Protein AF-A0A7J8G5M9-F1 (afdb_monomer_lite)

Foldseek 3Di:
DPDDDQVVQDWDWDFDDDPDDTPTDTDGDGDDDDDVPPPDDPPPPDPCPVVVVVVVVVVCCVVVVVVVVVVVVVVVVVVVVVPPDDPPPDDDPDDPPPPDDDDDDDD

Sequence (107 aa):
MTGLRRDDQDVYWCGISKRGTDLGVPIKVSVDPESLLSRTTVSHRNMSSGSHIRTHYVLLVFVKVPILLILVGAILWLKESRSVPRADLEPPIHTNSSSDLTRDTIP

Organism: Rousettus aegyptiacus (NCBI:txid9407)

Secondary structure (DSSP, 8-state):
-----GGG-SEEEE----SS----EEEE-------TT----------HHHHHHHHHHHHHHHHHHHHHHHHHHHHHHHHHHHTS-----------------------

InterPro domains:
  IPR013783 Immunoglobulin-like fold [G3DSA:2.60.40.10] (1-45)

pLDDT: mean 74.45, std 17.87, range [39.88, 96.31]

Structure (mmCIF, N/CA/C/O backbone):
data_AF-A0A7J8G5M9-F1
#
_entry.id   AF-A0A7J8G5M9-F1
#
loop_
_atom_site.group_PDB
_atom_site.id
_atom_site.type_symbol
_atom_site.label_atom_id
_atom_site.label_alt_id
_atom_site.label_comp_id
_atom_site.label_asym_id
_atom_site.labe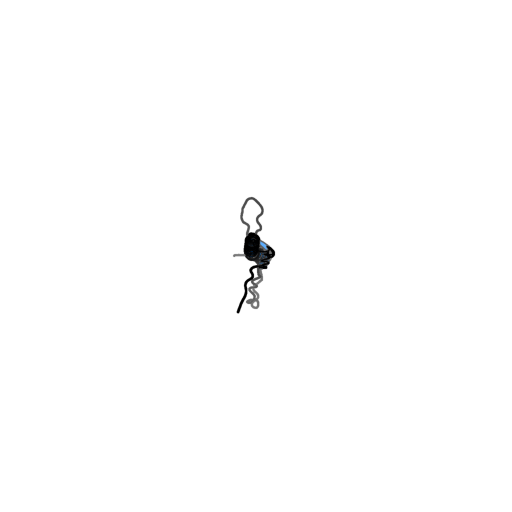l_entity_id
_atom_site.label_seq_id
_atom_site.pdbx_PDB_ins_code
_atom_site.Cartn_x
_atom_site.Cartn_y
_atom_site.Cartn_z
_atom_site.occupancy
_atom_site.B_iso_or_equiv
_atom_site.auth_seq_id
_atom_site.auth_comp_id
_atom_site.auth_asym_id
_atom_site.auth_atom_id
_atom_site.pdbx_PDB_model_num
ATOM 1 N N . MET A 1 1 ? 15.284 -14.351 -21.451 1.00 60.25 1 MET A N 1
ATOM 2 C CA . MET A 1 1 ? 16.191 -13.190 -21.335 1.00 60.25 1 MET A CA 1
ATOM 3 C C . MET A 1 1 ? 17.423 -13.495 -22.155 1.00 60.25 1 MET A C 1
ATOM 5 O O . MET A 1 1 ? 18.172 -14.387 -21.790 1.00 60.25 1 MET A O 1
ATOM 9 N N . THR A 1 2 ? 17.577 -12.843 -23.299 1.00 75.31 2 THR A N 1
ATOM 10 C CA . THR A 1 2 ? 18.702 -13.069 -24.213 1.00 75.31 2 THR A CA 1
ATOM 11 C C . THR A 1 2 ? 19.394 -11.738 -24.447 1.00 75.31 2 THR A C 1
ATOM 13 O O . THR A 1 2 ? 18.715 -10.759 -24.736 1.00 75.31 2 THR A O 1
ATOM 16 N N . GLY A 1 3 ? 20.720 -11.703 -24.319 1.00 84.19 3 GLY A N 1
ATOM 17 C CA . GLY A 1 3 ? 21.511 -10.514 -24.637 1.00 84.19 3 GLY A CA 1
ATOM 18 C C . GLY A 1 3 ? 21.488 -9.395 -23.593 1.00 84.19 3 GLY A C 1
ATOM 19 O O . GLY A 1 3 ? 21.729 -8.259 -23.977 1.00 84.19 3 GLY A O 1
ATOM 20 N N . LEU A 1 4 ? 21.230 -9.696 -22.312 1.00 87.88 4 LEU A N 1
ATOM 21 C CA . LEU A 1 4 ? 21.405 -8.712 -21.237 1.00 87.88 4 LEU A CA 1
ATOM 22 C C . LEU A 1 4 ? 22.860 -8.237 -21.199 1.00 87.88 4 LEU A C 1
ATOM 24 O O . LEU A 1 4 ? 23.793 -9.039 -21.100 1.00 87.88 4 LEU A O 1
ATOM 28 N N . ARG A 1 5 ? 23.037 -6.926 -21.286 1.00 92.00 5 ARG A N 1
ATOM 29 C CA . ARG A 1 5 ? 24.316 -6.230 -21.213 1.00 92.00 5 ARG A CA 1
ATOM 30 C C . ARG A 1 5 ? 24.454 -5.544 -19.866 1.00 92.00 5 ARG A C 1
ATOM 32 O O . ARG A 1 5 ? 23.478 -5.297 -19.167 1.00 92.00 5 ARG A O 1
ATOM 39 N N . ARG A 1 6 ? 25.693 -5.203 -19.507 1.00 89.88 6 ARG A N 1
ATOM 40 C CA . ARG A 1 6 ? 25.974 -4.472 -18.266 1.00 89.88 6 ARG A CA 1
ATOM 41 C C . ARG A 1 6 ? 25.226 -3.137 -18.203 1.00 89.88 6 ARG A C 1
ATOM 43 O O . ARG A 1 6 ? 24.780 -2.761 -17.130 1.00 89.88 6 ARG A O 1
ATOM 50 N N . ASP A 1 7 ? 25.039 -2.485 -19.347 1.00 92.44 7 ASP A N 1
ATOM 51 C CA . ASP A 1 7 ? 24.331 -1.204 -19.452 1.00 92.44 7 ASP A CA 1
ATOM 52 C C . ASP A 1 7 ? 22.812 -1.332 -19.256 1.00 92.44 7 ASP A C 1
ATOM 54 O O . ASP A 1 7 ? 22.144 -0.336 -19.009 1.00 92.44 7 ASP A O 1
ATOM 58 N N . ASP A 1 8 ? 22.266 -2.553 -19.293 1.00 92.44 8 ASP A N 1
ATOM 59 C CA . ASP A 1 8 ? 20.858 -2.803 -18.967 1.00 92.44 8 ASP A CA 1
ATOM 60 C C . ASP A 1 8 ? 20.613 -2.823 -17.443 1.00 92.44 8 ASP A C 1
ATOM 62 O O . ASP A 1 8 ? 19.472 -2.989 -17.004 1.00 92.44 8 ASP A O 1
ATOM 66 N N . GLN A 1 9 ? 21.666 -2.691 -16.620 1.00 94.12 9 GLN A N 1
ATOM 67 C CA . GLN A 1 9 ? 21.582 -2.583 -15.162 1.00 94.12 9 GLN A CA 1
ATOM 68 C C . GLN A 1 9 ? 20.967 -1.237 -14.759 1.00 94.12 9 GLN A C 1
ATOM 70 O O . GLN A 1 9 ? 21.660 -0.227 -14.667 1.00 94.12 9 GLN A O 1
ATOM 75 N N . ASP A 1 10 ? 19.674 -1.248 -14.443 1.00 94.25 10 ASP A N 1
ATOM 76 C CA . ASP A 1 10 ? 18.967 -0.074 -13.932 1.00 94.25 10 ASP A CA 1
ATOM 77 C C . ASP A 1 10 ? 17.721 -0.465 -13.106 1.00 94.25 10 ASP A C 1
ATOM 79 O O . ASP A 1 10 ? 17.445 -1.643 -12.841 1.00 94.25 10 ASP A O 1
ATOM 83 N N . VAL A 1 11 ? 16.962 0.535 -12.661 1.00 93.62 11 VAL A N 1
ATOM 84 C CA . VAL A 1 11 ? 15.651 0.394 -12.034 1.00 93.62 11 VAL A CA 1
ATOM 85 C C . VAL A 1 11 ? 14.561 0.461 -13.101 1.00 93.62 11 VAL A C 1
ATOM 87 O O . VAL A 1 11 ? 14.251 1.517 -13.648 1.00 93.62 11 VAL A O 1
ATOM 90 N N . TYR A 1 12 ? 13.918 -0.677 -13.336 1.00 91.62 12 TYR A N 1
ATOM 91 C CA . TYR A 1 12 ? 12.760 -0.786 -14.214 1.00 91.62 12 TYR A CA 1
ATOM 92 C C . TYR A 1 12 ? 11.471 -0.569 -13.435 1.00 91.62 12 TYR A C 1
ATOM 94 O O . TYR A 1 12 ? 11.409 -0.796 -12.229 1.00 91.62 12 TYR A O 1
ATOM 102 N N . TRP A 1 13 ? 10.416 -0.178 -14.139 1.00 91.94 13 TRP A N 1
ATOM 103 C CA . TRP A 1 13 ? 9.104 0.032 -13.544 1.00 91.94 13 TRP A CA 1
ATOM 104 C C . TRP A 1 13 ? 8.093 -0.896 -14.195 1.00 91.94 13 TRP A C 1
ATOM 106 O O . TRP A 1 13 ? 7.888 -0.852 -15.407 1.00 91.94 13 TRP A O 1
ATOM 116 N N . CYS A 1 14 ? 7.435 -1.727 -13.387 1.00 87.88 14 CYS A N 1
ATOM 117 C CA . CYS A 1 14 ? 6.211 -2.378 -13.834 1.00 87.88 14 CYS A CA 1
ATOM 118 C C . CYS A 1 14 ? 5.080 -1.351 -13.740 1.00 87.88 14 CYS A C 1
ATOM 120 O O . CYS A 1 14 ? 4.717 -0.944 -12.633 1.00 87.88 14 CYS A O 1
ATOM 122 N N . GLY A 1 15 ? 4.592 -0.898 -14.895 1.00 87.38 15 GLY A N 1
ATOM 123 C CA . GLY A 1 15 ? 3.513 0.078 -15.000 1.00 87.38 15 GLY A CA 1
ATOM 124 C C . GLY A 1 15 ? 2.200 -0.546 -15.474 1.00 87.38 15 GLY A C 1
ATOM 125 O O . GLY A 1 15 ? 2.197 -1.466 -16.292 1.00 87.38 15 GLY A O 1
ATOM 126 N N . ILE A 1 16 ? 1.076 -0.020 -14.991 1.00 87.31 16 ILE A N 1
ATOM 127 C CA . ILE A 1 16 ? -0.273 -0.335 -15.467 1.00 87.31 16 ILE A CA 1
ATOM 128 C C . ILE A 1 16 ? -0.787 0.866 -16.255 1.00 87.31 16 ILE A C 1
ATOM 130 O O . ILE A 1 16 ? -0.915 1.969 -15.722 1.00 87.31 16 ILE A O 1
ATOM 134 N N . SER A 1 17 ? -1.142 0.644 -17.521 1.00 90.00 17 SER A N 1
ATOM 135 C CA . SER A 1 17 ? -1.759 1.688 -18.338 1.00 90.00 17 SER A CA 1
ATOM 136 C C . SER A 1 17 ? -3.154 2.014 -17.804 1.00 90.00 17 SER A C 1
ATOM 138 O O . SER A 1 17 ? -4.076 1.200 -17.882 1.00 90.00 17 SER A O 1
ATOM 140 N N . LYS A 1 18 ? -3.304 3.203 -17.221 1.00 88.56 18 LYS A N 1
ATOM 141 C CA . LYS A 1 18 ? -4.568 3.715 -16.687 1.00 88.56 18 LYS A CA 1
ATOM 142 C C . LYS A 1 18 ? -4.583 5.239 -16.743 1.00 88.56 18 LYS A C 1
ATOM 144 O O . LYS A 1 18 ? -3.537 5.881 -16.797 1.00 88.56 18 LYS A O 1
ATOM 149 N N . ARG A 1 19 ? -5.777 5.834 -16.693 1.00 88.75 19 ARG A N 1
ATOM 150 C CA . ARG A 1 19 ? -5.908 7.285 -16.494 1.00 88.75 19 ARG A CA 1
ATOM 151 C C . ARG A 1 19 ? -5.568 7.634 -15.040 1.00 88.75 19 ARG A C 1
ATOM 153 O O . ARG A 1 19 ? -6.120 7.028 -14.126 1.00 88.75 19 ARG A O 1
ATOM 160 N N . GLY A 1 20 ? -4.695 8.621 -14.841 1.00 85.88 20 GLY A N 1
ATOM 161 C CA . GLY A 1 20 ? -4.235 9.073 -13.521 1.00 85.88 20 GLY A CA 1
ATOM 162 C C . GLY A 1 20 ? -2.890 8.474 -13.096 1.00 85.88 20 GLY A C 1
ATOM 163 O O . GLY A 1 20 ? -2.249 7.760 -13.861 1.00 85.88 20 GLY A O 1
ATOM 164 N N . THR A 1 21 ? -2.448 8.787 -11.876 1.00 85.44 21 THR A N 1
ATOM 165 C CA . THR A 1 21 ? -1.119 8.393 -11.385 1.00 85.44 21 THR A CA 1
ATOM 166 C C . THR A 1 21 ? -1.016 6.883 -11.197 1.00 85.44 21 THR A C 1
ATOM 168 O O . THR A 1 21 ? -1.775 6.269 -10.435 1.00 85.44 21 THR A O 1
ATOM 171 N N . ASP A 1 22 ? -0.043 6.275 -11.868 1.00 86.06 22 ASP A N 1
ATOM 172 C CA . ASP A 1 22 ? 0.427 4.946 -11.525 1.00 86.06 22 ASP A CA 1
ATOM 173 C C . ASP A 1 22 ? 1.570 5.047 -10.519 1.00 86.06 22 ASP A C 1
ATOM 175 O O . ASP A 1 22 ? 2.514 5.807 -10.711 1.00 86.06 22 ASP A O 1
ATOM 179 N N . LEU A 1 23 ? 1.451 4.306 -9.420 1.00 83.75 23 LEU A N 1
ATOM 180 C CA . LEU A 1 23 ? 2.490 4.279 -8.395 1.00 83.75 23 LEU A CA 1
ATOM 181 C C . LEU A 1 23 ? 3.651 3.371 -8.808 1.00 83.75 23 LEU A C 1
ATOM 183 O O . LEU A 1 23 ? 4.725 3.490 -8.222 1.00 83.75 23 LEU A O 1
ATOM 187 N N . GLY A 1 24 ? 3.438 2.515 -9.818 1.00 84.69 24 GLY A N 1
ATOM 188 C CA . GLY A 1 24 ? 4.424 1.581 -10.341 1.00 84.69 24 GLY A CA 1
ATOM 189 C C . GLY A 1 24 ? 4.992 0.644 -9.271 1.00 84.69 24 GLY A C 1
ATOM 190 O O . GLY A 1 24 ? 4.733 0.764 -8.072 1.00 84.69 24 GLY A O 1
ATOM 191 N N . VAL A 1 25 ? 5.797 -0.321 -9.697 1.00 86.88 25 VAL A N 1
ATOM 192 C CA . VAL A 1 25 ? 6.684 -1.049 -8.780 1.00 86.88 25 VAL A CA 1
ATOM 193 C C . VAL A 1 25 ? 8.105 -0.944 -9.321 1.00 86.88 25 VAL A C 1
ATOM 195 O O . VAL A 1 25 ? 8.338 -1.427 -10.433 1.00 86.88 25 VAL A O 1
ATOM 198 N N . PRO A 1 26 ? 9.044 -0.322 -8.578 1.00 89.12 26 PRO A N 1
ATOM 199 C CA . PRO A 1 26 ? 10.437 -0.266 -8.989 1.00 89.12 26 PRO A CA 1
ATOM 200 C C . PRO A 1 26 ? 11.091 -1.637 -8.804 1.00 89.12 26 PRO A C 1
ATOM 202 O O . PRO A 1 26 ? 11.009 -2.249 -7.737 1.00 89.12 26 PRO A O 1
ATOM 205 N N . ILE A 1 27 ? 11.773 -2.104 -9.842 1.00 88.62 27 ILE A N 1
ATOM 206 C CA . ILE A 1 27 ? 12.475 -3.383 -9.905 1.00 88.62 27 ILE A CA 1
ATOM 207 C C . ILE A 1 27 ? 13.934 -3.071 -10.212 1.00 88.62 27 ILE A C 1
ATOM 209 O O . ILE A 1 27 ? 14.275 -2.665 -11.320 1.00 88.62 27 ILE A O 1
ATOM 213 N N . LYS A 1 28 ? 14.807 -3.253 -9.220 1.00 92.50 28 LYS A N 1
ATOM 214 C CA . LYS A 1 28 ? 16.247 -3.075 -9.408 1.00 92.50 28 LYS A CA 1
ATOM 215 C C . LYS A 1 28 ? 16.825 -4.303 -10.105 1.00 92.50 28 LYS A C 1
ATOM 217 O O . LYS A 1 28 ? 16.869 -5.377 -9.508 1.00 92.50 28 LYS A O 1
ATOM 222 N N . VAL A 1 29 ? 17.292 -4.133 -11.335 1.00 90.06 29 VAL A N 1
ATOM 223 C CA . VAL A 1 29 ? 17.982 -5.176 -12.098 1.00 90.06 29 VAL A CA 1
ATOM 224 C C . VAL A 1 29 ? 19.483 -5.052 -11.837 1.00 90.06 29 VAL A C 1
ATOM 226 O O . VAL A 1 29 ? 20.030 -3.955 -11.905 1.00 90.06 29 VAL A O 1
ATOM 229 N N . SER A 1 30 ? 20.161 -6.157 -11.511 1.00 91.00 30 SER A N 1
ATOM 230 C CA . SER A 1 30 ? 21.627 -6.231 -11.554 1.00 91.00 30 SER A CA 1
ATOM 231 C C . SER A 1 30 ? 22.061 -7.204 -12.640 1.00 91.00 30 SER A C 1
ATOM 233 O O . SER A 1 30 ? 21.452 -8.257 -12.820 1.00 91.00 30 SER A O 1
ATOM 235 N N . VAL A 1 31 ? 23.098 -6.824 -13.383 1.00 89.94 31 VAL A N 1
ATOM 236 C CA . VAL A 1 31 ? 23.727 -7.675 -14.389 1.00 89.94 31 VAL A CA 1
ATOM 237 C C . VAL A 1 31 ? 25.163 -7.869 -13.947 1.00 89.94 31 VAL A C 1
ATOM 239 O O . VAL A 1 31 ? 26.025 -7.018 -14.169 1.00 89.94 31 VAL A O 1
ATOM 242 N N . ASP A 1 32 ? 25.394 -8.976 -13.257 1.00 85.88 32 ASP A N 1
ATOM 243 C CA . ASP A 1 32 ? 26.709 -9.342 -12.760 1.00 85.88 32 ASP A CA 1
ATOM 244 C C . ASP A 1 32 ? 27.323 -10.384 -13.709 1.00 85.88 32 ASP A C 1
ATOM 246 O O . ASP A 1 32 ? 26.643 -11.348 -14.076 1.00 85.88 32 ASP A O 1
ATOM 250 N N . PRO A 1 33 ? 28.582 -10.207 -14.152 1.00 79.62 33 PRO A N 1
ATOM 251 C CA . PRO A 1 33 ? 29.268 -11.248 -14.902 1.00 79.62 33 PRO A CA 1
ATOM 252 C C . PRO A 1 33 ? 29.400 -12.486 -14.014 1.00 79.62 33 PRO A C 1
ATOM 254 O O . PRO A 1 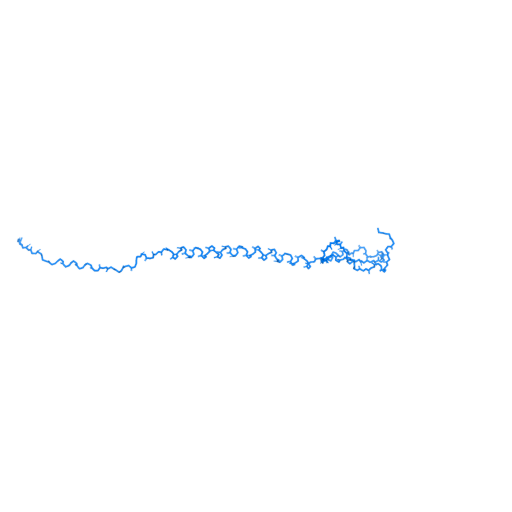33 ? 29.665 -12.374 -12.814 1.00 79.62 33 PRO A O 1
ATOM 257 N N . GLU A 1 34 ? 29.221 -13.669 -14.596 1.00 72.00 34 GLU A N 1
ATOM 258 C CA . GLU A 1 34 ? 29.317 -14.916 -13.847 1.00 72.00 34 GLU A CA 1
ATOM 259 C C . GLU A 1 34 ? 30.763 -15.119 -13.367 1.00 72.00 34 GLU A C 1
ATOM 261 O O . GLU A 1 34 ? 31.650 -15.533 -14.111 1.00 72.00 34 GLU A O 1
ATOM 266 N N . SER A 1 35 ? 31.020 -14.774 -12.106 1.00 65.25 35 SER A N 1
ATOM 267 C CA . SER A 1 35 ? 32.223 -15.190 -11.397 1.00 65.25 35 SER A CA 1
ATOM 268 C C . SER A 1 35 ? 31.960 -16.588 -10.844 1.00 65.25 35 SER A C 1
ATOM 270 O O . SER A 1 35 ? 30.961 -16.808 -10.152 1.00 65.25 35 SER A O 1
ATOM 272 N N . LEU A 1 36 ? 32.870 -17.532 -11.100 1.00 61.78 36 LEU A N 1
ATOM 273 C CA . LEU A 1 36 ? 32.778 -18.922 -10.625 1.00 61.78 36 LEU A CA 1
ATOM 274 C C . LEU A 1 36 ? 32.674 -19.050 -9.085 1.00 61.78 36 LEU A C 1
ATOM 276 O O . LEU A 1 36 ? 32.434 -20.140 -8.573 1.00 61.78 36 LEU A O 1
ATOM 280 N N . LEU A 1 37 ? 32.826 -17.945 -8.344 1.00 60.69 37 LEU A N 1
ATOM 281 C CA . LEU A 1 37 ? 32.780 -17.870 -6.882 1.00 60.69 37 LEU A CA 1
ATOM 282 C C . LEU A 1 37 ? 31.507 -17.200 -6.329 1.00 60.69 37 LEU A C 1
ATOM 284 O O . LEU A 1 37 ? 31.276 -17.239 -5.124 1.00 60.69 37 LEU A O 1
ATOM 288 N N . SER A 1 38 ? 30.657 -16.600 -7.169 1.00 56.00 38 SER A N 1
ATOM 289 C CA . SER A 1 38 ? 29.546 -15.734 -6.721 1.00 56.00 38 SER A CA 1
ATOM 290 C C . SER A 1 38 ? 28.201 -16.448 -6.554 1.00 56.00 38 SER A C 1
ATOM 292 O O . SER A 1 38 ? 27.179 -15.800 -6.329 1.00 56.00 38 SER A O 1
ATOM 294 N N . ARG A 1 39 ? 28.173 -17.786 -6.613 1.00 51.34 39 ARG A N 1
ATOM 295 C CA . ARG A 1 39 ? 26.954 -18.603 -6.464 1.00 51.34 39 ARG A CA 1
ATOM 296 C C . ARG A 1 39 ? 26.450 -18.663 -5.019 1.00 51.34 39 ARG A C 1
ATOM 298 O O . ARG A 1 39 ? 26.123 -19.727 -4.517 1.00 51.34 39 ARG A O 1
ATOM 305 N N . THR A 1 40 ? 26.390 -17.548 -4.308 1.00 55.97 40 THR A N 1
ATOM 306 C CA . THR A 1 40 ? 25.597 -17.410 -3.085 1.00 55.97 40 THR A CA 1
ATOM 307 C C . THR A 1 40 ? 25.408 -15.928 -2.831 1.00 55.97 40 THR A C 1
ATOM 309 O O . THR A 1 40 ? 26.319 -15.270 -2.348 1.00 55.97 40 THR A O 1
ATOM 312 N N . THR A 1 41 ? 24.243 -15.395 -3.181 1.00 53.69 41 THR A N 1
ATOM 313 C CA . THR A 1 41 ? 23.500 -14.391 -2.397 1.00 53.69 41 THR A CA 1
ATOM 314 C C . THR A 1 41 ? 22.310 -13.923 -3.226 1.00 53.69 41 THR A C 1
ATOM 316 O O . THR A 1 41 ? 22.307 -12.861 -3.843 1.00 53.69 41 THR A O 1
ATOM 319 N N . VAL A 1 42 ? 21.242 -14.724 -3.213 1.00 58.00 42 VAL A N 1
ATOM 320 C CA . VAL A 1 42 ? 19.907 -14.207 -3.523 1.00 58.00 42 VAL A CA 1
ATOM 321 C C . VAL A 1 42 ? 19.549 -13.256 -2.383 1.00 58.00 42 VAL A C 1
ATOM 323 O O . VAL A 1 42 ? 19.041 -13.666 -1.342 1.00 58.00 42 VAL A O 1
ATOM 326 N N . SER A 1 43 ? 19.886 -11.977 -2.539 1.00 54.28 43 SER A N 1
ATOM 327 C CA . SER A 1 43 ? 19.423 -10.945 -1.618 1.00 54.28 43 SER A CA 1
ATOM 328 C C . SER A 1 43 ? 17.968 -10.621 -1.956 1.00 54.28 43 SER A C 1
ATOM 330 O O . SER A 1 43 ? 17.671 -9.757 -2.778 1.00 54.28 43 SER A O 1
ATOM 332 N N . HIS A 1 44 ? 17.043 -11.343 -1.317 1.00 53.66 44 HIS A N 1
ATOM 333 C CA . HIS A 1 44 ? 15.663 -10.893 -1.145 1.00 53.66 44 HIS A CA 1
ATOM 334 C C . HIS A 1 44 ? 15.709 -9.562 -0.383 1.00 53.66 44 HIS A C 1
ATOM 336 O O . HIS A 1 44 ? 15.689 -9.520 0.845 1.00 53.66 44 HIS A O 1
ATOM 342 N N . ARG A 1 45 ? 15.856 -8.446 -1.103 1.00 53.09 45 ARG A N 1
ATOM 343 C CA . ARG A 1 45 ? 15.736 -7.120 -0.504 1.00 53.09 45 ARG A CA 1
ATOM 344 C C . ARG A 1 45 ? 14.257 -6.855 -0.275 1.00 53.09 45 ARG A C 1
ATOM 346 O O . ARG A 1 45 ? 13.503 -6.597 -1.207 1.00 53.09 45 ARG A O 1
ATOM 353 N N . ASN A 1 46 ? 13.870 -6.980 0.988 1.00 57.62 46 ASN A N 1
ATOM 354 C CA . ASN A 1 46 ? 12.544 -6.719 1.520 1.00 57.62 46 ASN A CA 1
ATOM 355 C C . ASN A 1 46 ? 11.922 -5.435 0.938 1.00 57.62 46 ASN A C 1
ATOM 357 O O . ASN A 1 46 ? 12.321 -4.324 1.288 1.00 57.62 46 ASN A O 1
ATOM 361 N N . MET A 1 47 ? 10.866 -5.588 0.133 1.00 49.88 47 MET A N 1
ATOM 362 C CA . MET A 1 47 ? 9.869 -4.548 -0.162 1.00 49.88 47 MET A CA 1
ATOM 363 C C . MET A 1 47 ? 9.046 -4.251 1.105 1.00 49.88 47 MET A C 1
ATOM 365 O O . MET A 1 47 ? 7.863 -4.571 1.191 1.00 49.88 47 MET A O 1
ATOM 369 N N . SER A 1 48 ? 9.673 -3.700 2.147 1.00 57.62 48 SER A N 1
ATOM 370 C CA . SER A 1 48 ? 9.017 -3.550 3.453 1.00 57.62 48 SER A CA 1
ATOM 371 C C . SER A 1 48 ? 8.258 -2.222 3.598 1.00 57.62 48 SER A C 1
ATOM 373 O O . SER A 1 48 ? 7.221 -2.191 4.258 1.00 57.62 48 SER A O 1
ATOM 375 N N . SER A 1 49 ? 8.658 -1.146 2.904 1.00 57.75 49 SER A N 1
ATOM 376 C CA . SER A 1 49 ? 8.033 0.180 3.081 1.00 57.75 49 SER A CA 1
ATOM 377 C C . SER A 1 49 ? 6.537 0.226 2.743 1.00 57.75 49 SER A C 1
ATOM 379 O O . SER A 1 49 ? 5.763 0.814 3.495 1.00 57.75 49 SER A O 1
ATOM 381 N N . GLY A 1 50 ? 6.091 -0.436 1.668 1.00 57.88 50 GLY A N 1
ATOM 382 C CA . GLY A 1 50 ? 4.660 -0.517 1.337 1.00 57.88 50 GLY A CA 1
ATOM 383 C C . GLY A 1 50 ? 3.866 -1.429 2.284 1.00 57.88 50 GLY A C 1
ATOM 384 O O . GLY A 1 50 ? 2.695 -1.168 2.570 1.00 57.88 50 GLY A O 1
ATOM 385 N N . SER A 1 51 ? 4.518 -2.474 2.804 1.00 63.56 51 SER A N 1
ATOM 386 C CA . SER A 1 51 ? 3.930 -3.424 3.754 1.00 63.56 51 SER A CA 1
ATOM 387 C C . SER A 1 51 ? 3.676 -2.778 5.118 1.00 63.56 51 SER A C 1
ATOM 389 O O . SER A 1 51 ? 2.577 -2.900 5.664 1.00 63.56 51 SER A O 1
ATOM 391 N N . HIS A 1 52 ? 4.642 -2.016 5.644 1.00 68.75 52 HIS A N 1
ATOM 392 C CA . HIS A 1 52 ? 4.513 -1.380 6.957 1.00 68.75 52 HIS A CA 1
ATOM 393 C C . HIS A 1 52 ? 3.394 -0.341 6.998 1.00 68.75 52 HIS A C 1
ATOM 395 O O . HIS A 1 52 ? 2.641 -0.309 7.966 1.00 68.75 52 HIS A O 1
ATOM 401 N N . ILE A 1 53 ? 3.223 0.445 5.931 1.00 73.06 53 ILE A N 1
ATOM 402 C CA . ILE A 1 53 ? 2.143 1.434 5.834 1.00 73.06 53 ILE A CA 1
ATOM 403 C C . ILE A 1 53 ? 0.774 0.744 5.860 1.00 73.06 53 ILE A C 1
ATOM 405 O O . ILE A 1 53 ? -0.073 1.085 6.684 1.00 73.06 53 ILE A O 1
ATOM 409 N N . ARG A 1 54 ? 0.554 -0.268 5.008 1.00 77.31 54 ARG A N 1
ATOM 410 C CA . ARG A 1 54 ? -0.729 -0.993 4.957 1.00 77.31 54 ARG A CA 1
ATOM 411 C C . ARG A 1 54 ? -1.038 -1.703 6.272 1.00 77.31 54 ARG A C 1
ATOM 413 O O . ARG A 1 54 ? -2.152 -1.591 6.773 1.00 77.31 54 ARG A O 1
ATOM 420 N N . THR A 1 55 ? -0.045 -2.377 6.845 1.00 83.31 55 THR A N 1
ATOM 421 C CA . THR A 1 55 ? -0.193 -3.097 8.117 1.00 83.31 55 THR A CA 1
ATOM 422 C C . THR A 1 55 ? -0.518 -2.137 9.260 1.00 83.31 55 THR A C 1
ATOM 424 O O . THR A 1 55 ? -1.416 -2.414 10.052 1.00 83.31 55 THR A O 1
ATOM 427 N N . HIS A 1 56 ? 0.140 -0.973 9.304 1.00 83.19 56 HIS A N 1
ATOM 428 C CA . HIS A 1 56 ? -0.130 0.063 10.296 1.00 83.19 56 HIS A CA 1
ATOM 429 C C . HIS A 1 56 ? -1.575 0.573 10.208 1.00 83.19 56 HIS A C 1
ATOM 431 O O . HIS A 1 56 ? -2.263 0.614 11.222 1.00 83.19 56 HIS A O 1
ATOM 437 N N . TYR A 1 57 ? -2.085 0.884 9.009 1.00 88.25 57 TYR A N 1
ATOM 438 C CA . TYR A 1 57 ? -3.478 1.324 8.849 1.00 88.25 57 TYR A CA 1
ATOM 439 C C . TYR A 1 57 ? -4.502 0.243 9.224 1.00 88.25 57 TYR A C 1
ATOM 441 O O . TYR A 1 57 ? -5.489 0.559 9.887 1.00 88.25 57 TYR A O 1
ATOM 449 N N . VAL A 1 58 ? -4.273 -1.024 8.856 1.00 88.12 58 VAL A N 1
ATOM 450 C CA . VAL A 1 58 ? -5.168 -2.135 9.232 1.00 88.12 58 VAL A CA 1
ATOM 451 C C . VAL A 1 58 ? -5.209 -2.314 10.752 1.00 88.12 58 VAL A C 1
ATOM 453 O O . VAL A 1 58 ? -6.295 -2.401 11.325 1.00 88.12 58 VAL A O 1
ATOM 456 N N . LEU A 1 59 ? -4.048 -2.293 11.415 1.00 89.31 59 LEU A N 1
ATOM 457 C CA . LEU A 1 59 ? -3.959 -2.344 12.877 1.00 89.31 59 LEU A CA 1
ATOM 458 C C . LEU A 1 59 ? -4.659 -1.148 13.529 1.00 89.31 59 LEU A C 1
ATOM 460 O O . LEU A 1 59 ? -5.415 -1.335 14.476 1.00 89.31 59 LEU A O 1
ATOM 464 N N . LEU A 1 60 ? -4.470 0.068 13.007 1.00 90.31 60 LEU A N 1
ATOM 465 C CA . LEU A 1 60 ? -5.139 1.261 13.528 1.00 90.31 60 LEU A CA 1
ATOM 466 C C . LEU A 1 60 ? -6.664 1.152 13.443 1.00 90.31 60 LEU A C 1
ATOM 468 O O . LEU A 1 60 ? -7.341 1.508 14.404 1.00 90.31 60 LEU A O 1
ATOM 472 N N . VAL A 1 61 ? -7.218 0.645 12.338 1.00 92.62 61 VAL A N 1
ATOM 473 C CA . VAL A 1 61 ? -8.668 0.423 12.212 1.00 92.62 61 VAL A CA 1
ATOM 474 C C . VAL A 1 61 ? -9.133 -0.647 13.201 1.00 92.62 61 VAL A C 1
ATOM 476 O O . VAL A 1 61 ? -10.095 -0.418 13.936 1.00 92.62 61 VAL A O 1
ATOM 479 N N . PHE A 1 62 ? -8.421 -1.777 13.277 1.00 94.00 62 PHE A N 1
ATOM 480 C CA . PHE A 1 62 ? -8.768 -2.880 14.174 1.00 94.00 62 PHE A CA 1
ATOM 481 C C . PHE A 1 62 ? -8.647 -2.513 15.655 1.00 94.00 62 PHE A C 1
ATOM 483 O O . PHE A 1 62 ? -9.384 -3.046 16.466 1.00 94.00 62 PHE A O 1
ATOM 490 N N . VAL A 1 63 ? -7.759 -1.592 16.027 1.00 94.56 63 VAL A N 1
ATOM 491 C CA . VAL A 1 63 ? -7.639 -1.098 17.407 1.00 94.56 63 VAL A CA 1
ATOM 492 C C . VAL A 1 63 ? -8.675 -0.011 17.685 1.00 94.56 63 VAL A C 1
ATOM 494 O O . VAL A 1 63 ? -9.323 -0.010 18.729 1.00 94.56 63 VAL A O 1
ATOM 497 N N . LYS A 1 64 ? -8.872 0.924 16.751 1.00 94.62 64 LYS A N 1
ATOM 498 C CA . LYS A 1 64 ? -9.715 2.099 16.988 1.00 94.62 64 LYS A CA 1
ATOM 499 C C . LYS A 1 64 ? -11.204 1.767 16.999 1.00 94.62 64 LYS A C 1
ATOM 501 O O . LYS A 1 64 ? -11.925 2.352 17.803 1.00 94.62 64 LYS A O 1
ATOM 506 N N . VAL A 1 65 ? -11.666 0.834 16.166 1.00 95.56 65 VAL A N 1
ATOM 507 C CA . VAL A 1 65 ? -13.090 0.462 16.105 1.00 95.56 65 VAL A CA 1
ATOM 508 C C . VAL A 1 65 ? -13.574 -0.185 17.416 1.00 95.56 65 VAL A C 1
ATOM 510 O O . VAL A 1 65 ? -14.529 0.340 17.987 1.00 95.56 65 VAL A O 1
ATOM 513 N N . PRO A 1 66 ? -12.923 -1.226 17.976 1.00 96.06 66 PRO A N 1
ATOM 514 C CA . PRO A 1 66 ? -13.312 -1.802 19.264 1.00 96.06 66 PRO A CA 1
ATOM 515 C C . PRO A 1 66 ? -13.266 -0.796 20.413 1.00 96.06 66 PRO A C 1
ATOM 517 O O . PRO A 1 66 ? -14.180 -0.774 21.229 1.00 96.06 66 PRO A O 1
ATOM 520 N N . ILE A 1 67 ? -12.254 0.080 20.456 1.00 96.00 67 ILE A N 1
ATOM 521 C CA . ILE A 1 67 ? -12.159 1.124 21.489 1.00 96.00 67 ILE A CA 1
ATOM 522 C C . ILE A 1 67 ? -13.367 2.064 21.429 1.00 96.00 67 ILE A C 1
ATOM 524 O O . ILE A 1 67 ? -13.948 2.384 22.465 1.00 96.00 67 ILE A O 1
ATOM 528 N N . LEU A 1 68 ? -13.768 2.496 20.229 1.00 95.94 68 LEU A N 1
ATOM 529 C CA . LEU A 1 68 ? -14.941 3.355 20.059 1.00 95.94 68 LEU A CA 1
ATOM 530 C C . LEU A 1 68 ? -16.231 2.639 20.474 1.00 95.94 68 LEU A C 1
ATOM 532 O O . LEU A 1 68 ? -17.058 3.244 21.153 1.00 95.94 68 LEU A O 1
ATOM 536 N N . LEU A 1 69 ? -16.385 1.358 20.124 1.00 95.31 69 LEU A N 1
ATOM 537 C CA . LEU A 1 69 ? -17.543 0.560 20.536 1.00 95.31 69 LEU A CA 1
ATOM 538 C C . LEU A 1 69 ? -17.623 0.411 22.060 1.00 95.31 69 LEU A C 1
ATOM 540 O O . LEU A 1 69 ? -18.692 0.611 22.634 1.00 95.31 69 LEU A O 1
ATOM 544 N N . ILE A 1 70 ? -16.496 0.131 22.722 1.00 96.19 70 ILE A N 1
ATOM 545 C CA . ILE A 1 70 ? -16.419 0.042 24.187 1.00 96.19 70 ILE A CA 1
ATOM 546 C C . ILE A 1 70 ? -16.762 1.391 24.826 1.00 96.19 70 ILE A C 1
ATOM 548 O O . ILE A 1 70 ? -17.529 1.429 25.784 1.00 96.19 70 ILE A O 1
ATOM 552 N N . LEU A 1 71 ? -16.243 2.502 24.292 1.00 96.06 71 LEU A N 1
ATOM 553 C CA . LEU A 1 71 ? -16.513 3.840 24.821 1.00 96.06 71 LEU A CA 1
ATOM 554 C C . LEU A 1 71 ? -17.999 4.203 24.716 1.00 96.06 71 LEU A C 1
ATOM 556 O O . LEU A 1 71 ? -18.586 4.675 25.687 1.00 96.06 71 LEU A O 1
ATOM 560 N N . VAL A 1 72 ? -18.618 3.952 23.560 1.00 96.31 72 VAL A N 1
ATOM 561 C CA . VAL A 1 72 ? -20.060 4.163 23.366 1.00 96.31 72 VAL A CA 1
ATOM 562 C C . VAL A 1 72 ? -20.859 3.274 24.319 1.00 96.31 72 VAL A C 1
ATOM 564 O O . VAL A 1 72 ? -21.774 3.767 24.975 1.00 96.31 72 VAL A O 1
ATOM 567 N N . GLY A 1 73 ? -20.475 2.002 24.464 1.00 95.25 73 GLY A N 1
ATOM 568 C CA . GLY A 1 73 ? -21.082 1.083 25.427 1.00 95.25 73 GLY A CA 1
ATOM 569 C C . GLY A 1 73 ? -20.992 1.591 26.868 1.00 95.25 73 GLY A C 1
ATOM 570 O O . GLY A 1 73 ? -21.998 1.613 27.570 1.00 95.25 73 GLY A O 1
ATOM 571 N N . ALA A 1 74 ? -19.826 2.081 27.293 1.00 95.12 74 ALA A N 1
ATOM 572 C CA . ALA A 1 74 ? -19.620 2.634 28.630 1.00 95.12 74 ALA A CA 1
ATOM 573 C C . ALA A 1 74 ? -20.441 3.911 28.870 1.00 95.12 74 ALA A C 1
ATOM 575 O O . ALA A 1 74 ? -21.005 4.083 29.948 1.00 95.12 74 ALA A O 1
ATOM 576 N N . ILE A 1 75 ? -20.554 4.794 27.872 1.00 94.00 75 ILE A N 1
ATOM 577 C CA . ILE A 1 75 ? -21.380 6.008 27.960 1.00 94.00 75 ILE A CA 1
ATOM 578 C C . ILE A 1 75 ? -22.862 5.648 28.073 1.00 94.00 75 ILE A C 1
ATOM 580 O O . ILE A 1 75 ? -23.568 6.240 28.889 1.00 94.00 75 ILE A O 1
ATOM 584 N N . LEU A 1 76 ? -23.337 4.685 27.279 1.00 91.38 76 LEU A N 1
ATOM 585 C CA . LEU A 1 76 ? -24.717 4.206 27.350 1.00 91.38 76 LEU A CA 1
ATOM 586 C C . LEU A 1 76 ? -25.003 3.541 28.698 1.00 91.38 76 LEU A C 1
ATOM 588 O O . LEU A 1 76 ? -26.017 3.853 29.317 1.00 91.38 76 LEU A O 1
ATOM 592 N N . TRP A 1 77 ? -24.078 2.716 29.194 1.00 93.56 77 TRP A N 1
ATOM 593 C CA . TRP A 1 77 ? -24.171 2.107 30.519 1.00 93.56 77 TRP A CA 1
ATOM 594 C C . TRP A 1 77 ? -24.225 3.160 31.629 1.00 93.56 77 TRP A C 1
ATOM 596 O O . TRP A 1 77 ? -25.067 3.094 32.521 1.00 93.56 77 TRP A O 1
ATOM 606 N N . LEU A 1 78 ? -23.359 4.174 31.559 1.00 90.00 78 LEU A N 1
ATOM 607 C CA . LEU A 1 78 ? -23.331 5.252 32.541 1.00 90.00 78 LEU A CA 1
ATOM 608 C C . LEU A 1 78 ? -24.612 6.092 32.485 1.00 90.00 78 LEU A C 1
ATOM 610 O O . LEU A 1 78 ? -25.159 6.442 33.529 1.00 90.00 78 LEU A O 1
ATOM 614 N N . LYS A 1 79 ? -25.106 6.396 31.281 1.00 83.75 79 LYS A N 1
ATOM 615 C CA . LYS A 1 79 ? -26.360 7.126 31.082 1.00 83.75 79 LYS A CA 1
ATOM 616 C C . LYS A 1 79 ? -27.537 6.370 31.700 1.00 83.75 79 LYS A C 1
ATOM 618 O O . LYS A 1 79 ? -28.284 6.984 32.451 1.00 83.75 79 LYS A O 1
ATOM 623 N N . GLU A 1 80 ? -27.644 5.066 31.457 1.00 72.94 80 GLU A N 1
ATOM 624 C CA . GLU A 1 80 ? -28.680 4.207 32.044 1.00 72.94 80 GLU A CA 1
ATOM 625 C C . GLU A 1 80 ? -28.554 4.134 33.573 1.00 72.94 80 GLU A C 1
ATOM 627 O O . GLU A 1 80 ? -29.524 4.337 34.297 1.00 72.94 80 GLU A O 1
ATOM 632 N N . SER A 1 81 ? -27.332 3.970 34.093 1.00 66.88 81 SER A N 1
ATOM 633 C CA . SER A 1 81 ? -27.087 3.947 35.543 1.00 66.88 81 SER A CA 1
ATOM 634 C C . SER A 1 81 ? -27.461 5.262 36.240 1.00 66.88 81 SER A C 1
ATOM 636 O O . SER A 1 81 ? -27.830 5.268 37.412 1.00 66.88 81 SER A O 1
ATOM 638 N N . ARG A 1 82 ? -27.396 6.385 35.515 1.00 60.16 82 ARG A N 1
ATOM 639 C CA . ARG A 1 82 ? -27.803 7.708 35.999 1.00 60.16 82 ARG A CA 1
ATOM 640 C C . ARG A 1 82 ? -29.305 7.961 35.825 1.00 60.16 82 ARG A C 1
ATOM 642 O O . ARG A 1 82 ? -29.819 8.914 36.404 1.00 60.16 82 ARG A O 1
ATOM 649 N N . SER A 1 83 ? -29.984 7.128 35.039 1.00 63.56 83 SER A N 1
ATOM 650 C CA . SER A 1 83 ? -31.423 7.177 34.783 1.00 63.56 83 SER A CA 1
ATOM 651 C C . SER A 1 83 ? -32.256 6.415 35.813 1.00 63.56 83 SER A C 1
ATOM 653 O O . SER A 1 83 ? -33.475 6.465 35.709 1.00 63.56 83 SER A O 1
ATOM 655 N N . VAL A 1 84 ? -31.649 5.799 36.836 1.00 56.75 84 VAL A N 1
ATOM 656 C CA . VAL A 1 84 ? -32.364 5.427 38.066 1.00 56.75 84 VAL A CA 1
ATOM 657 C C . VAL A 1 84 ? -32.531 6.695 38.913 1.00 56.75 84 VAL A C 1
ATOM 659 O O . VAL A 1 84 ? -31.539 7.193 39.458 1.00 56.75 84 VAL A O 1
ATOM 662 N N . PRO A 1 85 ? -33.745 7.262 39.051 1.00 53.78 85 PRO A N 1
ATOM 663 C CA . PRO A 1 85 ? -33.972 8.317 40.020 1.00 53.78 85 PRO A CA 1
ATOM 664 C C . PRO A 1 85 ? -33.794 7.700 41.406 1.00 53.78 85 PRO A C 1
A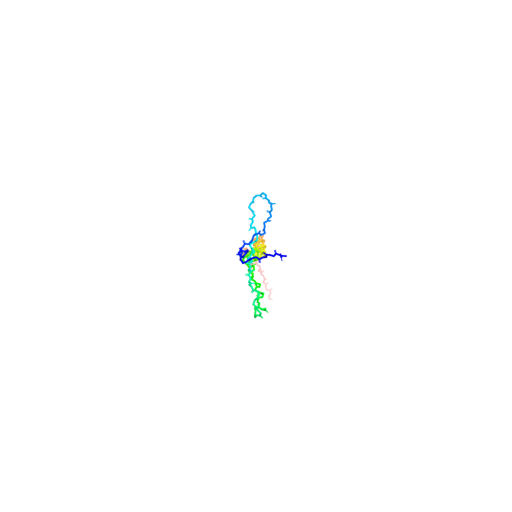TOM 666 O O . PRO A 1 85 ? -34.460 6.724 41.745 1.00 53.78 85 PRO A O 1
ATOM 669 N N . ARG A 1 86 ? -32.909 8.281 42.217 1.00 53.41 86 ARG A N 1
ATOM 670 C CA . ARG A 1 86 ? -32.959 8.126 43.673 1.00 53.41 86 ARG A CA 1
ATOM 671 C C . ARG A 1 86 ? -34.303 8.683 44.172 1.00 53.41 86 ARG A C 1
ATOM 673 O O . ARG A 1 86 ? -34.373 9.839 44.569 1.00 53.41 86 ARG A O 1
ATOM 680 N N . ALA A 1 87 ? -35.355 7.879 44.131 1.00 54.19 87 ALA A N 1
ATOM 681 C CA . ALA A 1 87 ? -36.136 7.664 45.341 1.00 54.19 87 ALA A CA 1
ATOM 682 C C . ALA A 1 87 ? -35.225 6.740 46.167 1.00 54.19 87 ALA A C 1
ATOM 684 O O . ALA A 1 87 ? -34.781 5.723 45.656 1.00 54.19 87 ALA A O 1
ATOM 685 N N . ASP A 1 88 ? -34.570 7.168 47.241 1.00 52.22 88 ASP A N 1
ATOM 686 C CA . ASP A 1 88 ? -35.146 7.134 48.584 1.00 52.22 88 ASP A CA 1
ATOM 687 C C . ASP A 1 88 ? -34.215 7.896 49.552 1.00 52.22 88 ASP A C 1
ATOM 689 O O . ASP A 1 88 ? -33.581 7.322 50.436 1.00 52.22 88 ASP A O 1
ATOM 693 N N . LEU A 1 89 ? -34.057 9.207 49.363 1.00 57.66 89 LEU A N 1
ATOM 694 C CA . LEU A 1 89 ? -33.490 10.079 50.400 1.00 57.66 89 LEU A CA 1
ATOM 695 C C . LEU A 1 89 ? -34.579 11.037 50.875 1.00 57.66 89 LEU A C 1
ATOM 697 O O . LEU A 1 89 ? -34.471 12.250 50.720 1.00 57.66 89 LEU A O 1
ATOM 701 N N . GLU A 1 90 ? -35.6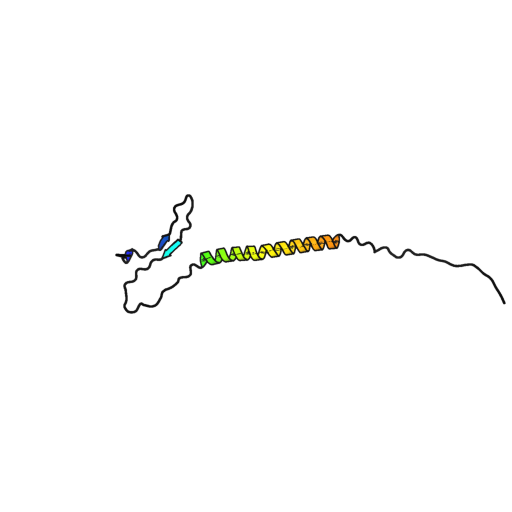52 10.466 51.416 1.00 49.66 90 GLU A N 1
ATOM 702 C CA . GLU A 1 90 ? -36.581 11.199 52.271 1.00 49.66 90 GLU A CA 1
ATOM 703 C C . GLU A 1 90 ? -36.130 10.992 53.731 1.00 49.66 90 GLU A C 1
ATOM 705 O O . GLU A 1 90 ? -35.856 9.854 54.127 1.00 49.66 90 GLU A O 1
ATOM 710 N N . PRO A 1 91 ? -35.953 12.059 54.526 1.00 53.59 91 PRO A N 1
ATOM 711 C CA . PRO A 1 91 ? -35.600 11.935 55.937 1.00 53.59 91 PRO A CA 1
ATOM 712 C C . PRO A 1 91 ? -36.783 11.344 56.724 1.00 53.59 91 PRO A C 1
ATOM 714 O O . PRO A 1 91 ? -37.929 11.573 56.345 1.00 53.59 91 PRO A O 1
ATOM 717 N N . PRO A 1 92 ? -36.562 10.610 57.833 1.00 52.06 92 PRO A N 1
ATOM 718 C CA . PRO A 1 92 ? -37.669 10.048 58.593 1.00 52.06 92 PRO A CA 1
ATOM 719 C C . PRO A 1 92 ? -38.488 11.184 59.211 1.00 52.06 92 PRO A C 1
ATOM 721 O O . PRO A 1 92 ? -38.049 11.858 60.147 1.00 52.06 92 PRO A O 1
ATOM 724 N N . ILE A 1 93 ? -39.685 11.399 58.663 1.00 48.09 93 ILE A N 1
ATOM 725 C CA . ILE A 1 93 ? -40.697 12.275 59.237 1.00 48.09 93 ILE A CA 1
ATOM 726 C C . ILE A 1 93 ? -41.047 11.751 60.630 1.00 48.09 93 ILE A C 1
ATOM 728 O O . ILE A 1 93 ? -41.502 10.624 60.816 1.00 48.09 93 ILE A O 1
ATOM 732 N N . HIS A 1 94 ? -40.810 12.617 61.611 1.00 51.53 94 HIS A N 1
ATOM 733 C CA . HIS A 1 94 ? -41.254 12.499 62.987 1.00 51.53 94 HIS A CA 1
ATOM 734 C C . HIS A 1 94 ? -42.738 12.113 63.068 1.00 51.53 94 HIS A C 1
ATOM 736 O O . HIS A 1 94 ? -43.610 12.935 62.791 1.00 51.53 94 HIS A O 1
ATOM 742 N N . THR A 1 95 ? -43.041 10.923 63.579 1.00 39.88 95 THR A N 1
ATOM 743 C CA . THR A 1 95 ? -44.307 10.691 64.279 1.00 39.88 95 THR A CA 1
ATOM 744 C C . THR A 1 95 ? -44.039 10.760 65.772 1.00 39.88 95 THR A C 1
ATO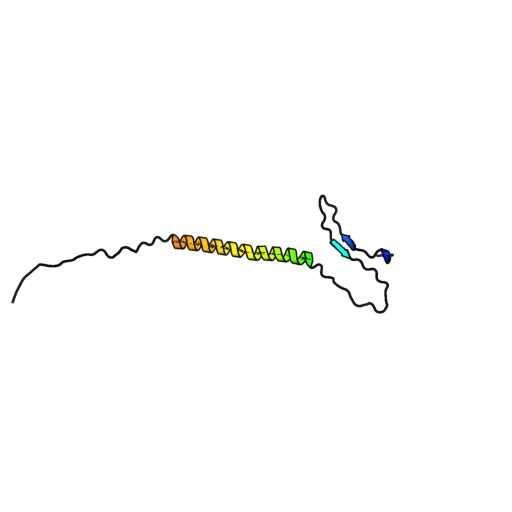M 746 O O . THR A 1 95 ? -43.615 9.799 66.412 1.00 39.88 95 THR A O 1
ATOM 749 N N . ASN A 1 96 ? -44.272 11.952 66.316 1.00 52.03 96 ASN A N 1
ATOM 750 C CA . ASN A 1 96 ? -44.600 12.143 67.716 1.00 52.03 96 ASN A CA 1
ATOM 751 C C . ASN A 1 96 ? -45.892 11.358 68.004 1.00 52.03 96 ASN A C 1
ATOM 753 O O . ASN A 1 96 ? -46.983 11.831 67.698 1.00 52.03 96 ASN A O 1
ATOM 757 N N . SER A 1 97 ? -45.763 10.166 68.581 1.00 43.34 97 SER A N 1
ATOM 758 C CA . SER A 1 97 ? -46.853 9.531 69.320 1.00 43.34 97 SER A CA 1
ATOM 759 C C . SER A 1 97 ? -46.594 9.731 70.805 1.00 43.34 97 SER A C 1
ATOM 761 O O . SER A 1 97 ? -46.154 8.838 71.521 1.00 43.34 97 SER A O 1
ATOM 763 N N . SER A 1 98 ? -46.866 10.958 71.241 1.00 52.41 98 SER A N 1
ATOM 764 C CA . SER A 1 98 ? -47.212 11.313 72.609 1.00 52.41 98 SER A CA 1
ATOM 765 C C . SER A 1 98 ? -48.480 10.550 72.995 1.00 52.41 98 SER A C 1
ATOM 767 O O . SER A 1 98 ? -49.588 11.071 72.896 1.00 52.41 98 SER A O 1
ATOM 769 N N . SER A 1 99 ? -48.324 9.293 73.401 1.00 50.50 99 SER A N 1
ATOM 770 C CA . SER A 1 99 ? -49.330 8.573 74.177 1.00 50.50 99 SER A CA 1
ATOM 771 C C . SER A 1 99 ? -49.153 8.956 75.644 1.00 50.50 99 SER A C 1
ATOM 773 O O . SER A 1 99 ? -48.566 8.213 76.429 1.00 50.50 99 SER A O 1
ATOM 775 N N . ASP A 1 100 ? -49.619 10.156 75.976 1.00 52.28 100 ASP A N 1
ATOM 776 C CA . ASP A 1 100 ? -50.023 10.481 77.336 1.00 52.28 100 ASP A CA 1
ATOM 777 C C . ASP A 1 100 ? -51.541 10.261 77.437 1.00 52.28 100 ASP A C 1
ATOM 779 O O . ASP A 1 100 ? -52.284 10.575 76.506 1.00 52.28 100 ASP A O 1
ATOM 783 N N . LEU A 1 101 ? -51.965 9.768 78.599 1.00 53.97 101 LEU A N 1
ATOM 784 C CA . LEU A 1 101 ? -53.322 9.839 79.142 1.00 53.97 101 LEU A CA 1
ATOM 785 C C . LEU A 1 101 ? -54.369 8.765 78.775 1.00 53.97 101 LEU A C 1
ATOM 787 O O . LEU A 1 101 ? -55.286 8.995 77.997 1.00 53.97 101 LEU A O 1
ATOM 791 N N . THR A 1 102 ? -54.330 7.660 79.526 1.00 42.12 102 THR A N 1
ATOM 792 C CA . THR A 1 102 ? -55.466 7.148 80.339 1.00 42.12 102 THR A CA 1
ATOM 793 C C . THR A 1 102 ? -54.860 6.137 81.317 1.00 42.12 102 THR A C 1
ATOM 795 O O . THR A 1 102 ? -54.356 5.107 80.890 1.00 42.12 102 THR A O 1
ATOM 798 N N . ARG A 1 103 ? -54.540 6.515 82.558 1.00 54.47 103 ARG A N 1
ATOM 799 C CA . ARG A 1 103 ? -55.434 6.629 83.724 1.00 54.47 103 ARG A CA 1
ATOM 800 C C . ARG A 1 103 ? -56.134 5.302 84.068 1.00 54.47 103 ARG A C 1
ATOM 802 O O . ARG A 1 103 ? -56.712 4.669 83.197 1.00 54.47 103 ARG A O 1
ATOM 809 N N . ASP A 1 104 ? -56.100 5.013 85.371 1.00 49.50 104 ASP A N 1
ATOM 810 C CA . ASP A 1 104 ? -56.907 4.079 86.173 1.00 49.50 104 ASP A CA 1
ATOM 811 C C . ASP A 1 104 ? -56.170 2.772 86.575 1.00 49.50 104 ASP A C 1
ATOM 813 O O . ASP A 1 104 ? -55.857 1.949 85.727 1.00 49.50 104 ASP A O 1
ATOM 817 N N . THR A 1 105 ? -55.653 2.565 87.801 1.00 59.38 105 THR A N 1
ATOM 818 C CA . THR A 1 105 ? -56.182 2.672 89.190 1.00 59.38 105 THR A CA 1
ATOM 819 C C . THR A 1 105 ? -56.708 1.323 89.733 1.00 59.38 105 THR A C 1
ATOM 821 O O . THR A 1 105 ? -57.864 0.994 89.508 1.00 59.38 105 THR A O 1
ATOM 824 N N . ILE A 1 106 ? -55.861 0.673 90.566 1.00 48.84 106 ILE A N 1
ATOM 825 C CA . ILE A 1 106 ? -56.152 -0.036 91.854 1.00 48.84 106 ILE A CA 1
ATOM 826 C C . ILE A 1 106 ? -56.799 -1.449 91.790 1.00 48.84 106 ILE A C 1
ATOM 828 O O . ILE A 1 106 ? -57.525 -1.724 90.838 1.00 48.84 106 ILE A O 1
ATOM 832 N N . PRO A 1 107 ? -56.655 -2.323 92.826 1.00 63.62 107 PRO A N 1
ATOM 833 C CA . PRO A 1 107 ? -55.771 -2.307 94.014 1.00 63.62 107 PRO A CA 1
ATOM 834 C C . PRO A 1 107 ? -54.655 -3.362 94.008 1.00 63.62 107 PRO A C 1
ATOM 836 O O . PRO A 1 107 ? -54.856 -4.462 93.449 1.00 63.62 107 PRO A O 1
#

Radius of gyration: 41.76 Å; c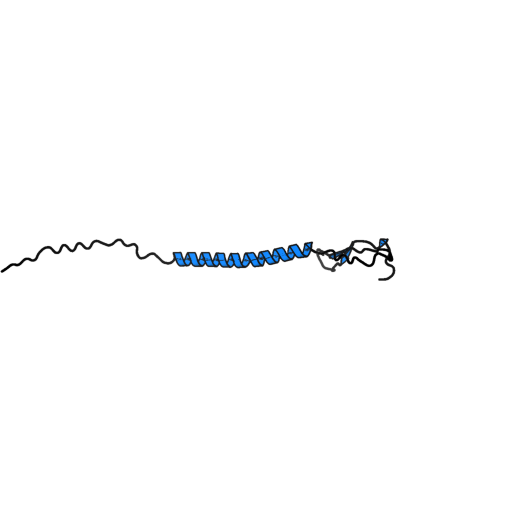hains: 1; bounding box: 90×31×119 Å